Protein AF-A0A4R2PFD2-F1 (afdb_monomer_lite)

Secondary structure (DSSP, 8-state):
--------EEEEEEEEEEEEEESSTTPPEEEEEEEEEEEEEEE-

Radius of gyration: 17.7 Å; chains: 1; bounding box: 25×16×58 Å

pLDDT: mean 84.59, std 10.84, range [60.03, 95.5]

Structure (mmCIF, N/CA/C/O backbone):
data_AF-A0A4R2PFD2-F1
#
_entry.id   AF-A0A4R2PFD2-F1
#
loop_
_atom_site.group_PDB
_atom_site.id
_atom_site.type_symbol
_atom_site.label_atom_id
_atom_site.label_alt_id
_atom_site.label_comp_id
_atom_site.label_asym_id
_atom_site.label_entity_id
_atom_site.label_seq_id
_atom_site.pdbx_PDB_ins_code
_atom_site.Cartn_x
_atom_site.Cartn_y
_atom_site.Cartn_z
_atom_site.occupancy
_atom_site.B_iso_or_equiv
_atom_site.auth_seq_id
_atom_site.auth_comp_id
_atom_site.auth_asym_id
_atom_site.auth_atom_id
_atom_site.pdbx_PDB_model_num
ATOM 1 N N . MET A 1 1 ? -1.850 -0.210 -41.612 1.00 60.03 1 MET A N 1
ATOM 2 C CA . MET A 1 1 ? -2.142 -0.165 -40.163 1.00 60.03 1 MET A CA 1
A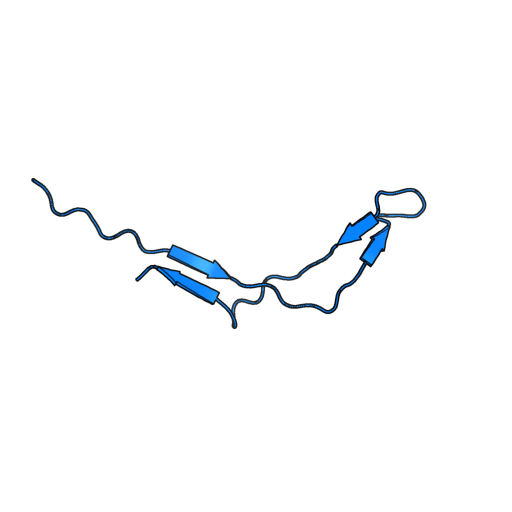TOM 3 C C . MET A 1 1 ? -0.869 0.303 -39.476 1.00 60.03 1 MET A C 1
ATOM 5 O O . MET A 1 1 ? 0.151 -0.339 -39.706 1.00 60.03 1 MET A O 1
ATOM 9 N N . PRO A 1 2 ? -0.852 1.452 -38.778 1.00 61.41 2 PRO A N 1
ATOM 10 C CA . PRO A 1 2 ? 0.359 1.880 -38.085 1.00 61.41 2 PRO A CA 1
ATOM 11 C C . PRO A 1 2 ? 0.699 0.839 -37.005 1.00 61.41 2 PRO A C 1
ATOM 13 O O . PRO A 1 2 ? -0.228 0.257 -36.432 1.00 61.41 2 PRO A O 1
ATOM 16 N N . PRO A 1 3 ? 1.984 0.559 -36.737 1.00 67.62 3 PRO A N 1
ATOM 17 C CA . PRO A 1 3 ? 2.349 -0.348 -35.658 1.00 67.62 3 PRO A CA 1
ATOM 18 C C . PRO A 1 3 ? 1.763 0.188 -34.349 1.00 67.62 3 PRO A C 1
ATOM 20 O O . PRO A 1 3 ? 1.918 1.370 -34.032 1.00 67.62 3 PRO A O 1
ATOM 23 N N . HIS A 1 4 ? 1.059 -0.663 -33.597 1.00 70.81 4 HIS A N 1
ATOM 24 C CA . HIS A 1 4 ? 0.648 -0.309 -32.245 1.00 70.81 4 HIS A CA 1
ATOM 25 C C . HIS A 1 4 ? 1.918 -0.043 -31.442 1.00 70.81 4 HIS A C 1
ATOM 27 O O . HIS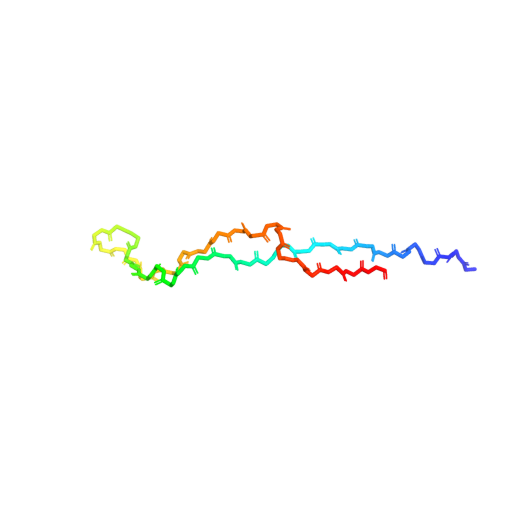 A 1 4 ? 2.707 -0.956 -31.212 1.00 70.81 4 HIS A O 1
ATOM 33 N N . ALA A 1 5 ? 2.135 1.213 -31.048 1.00 75.38 5 ALA A N 1
ATOM 34 C CA . ALA A 1 5 ? 3.207 1.547 -30.128 1.00 75.38 5 ALA A CA 1
ATOM 35 C C . ALA A 1 5 ? 3.008 0.709 -28.860 1.00 75.38 5 ALA A C 1
ATOM 37 O O . ALA A 1 5 ? 1.984 0.845 -28.181 1.00 75.38 5 ALA A O 1
ATOM 38 N N . THR A 1 6 ? 3.949 -0.192 -28.577 1.00 80.19 6 THR A N 1
ATOM 39 C CA . THR A 1 6 ? 3.892 -1.044 -27.390 1.00 80.19 6 THR A CA 1
ATOM 40 C C . THR A 1 6 ? 3.830 -0.149 -26.161 1.00 80.19 6 THR A C 1
ATOM 42 O O . THR A 1 6 ? 4.753 0.623 -25.890 1.00 80.19 6 THR A O 1
ATOM 45 N N . ARG A 1 7 ? 2.718 -0.213 -25.426 1.00 86.75 7 ARG A N 1
ATOM 46 C CA . ARG A 1 7 ? 2.555 0.562 -24.197 1.00 86.75 7 ARG A CA 1
ATOM 47 C C . ARG A 1 7 ? 3.348 -0.116 -23.092 1.00 86.75 7 ARG A C 1
ATOM 49 O O . ARG A 1 7 ? 3.027 -1.231 -22.698 1.00 86.75 7 ARG A O 1
ATOM 56 N N . ARG A 1 8 ? 4.364 0.581 -22.591 1.00 92.56 8 ARG A N 1
ATOM 57 C CA . ARG A 1 8 ? 5.133 0.157 -21.419 1.00 92.56 8 ARG A CA 1
ATOM 58 C C . ARG A 1 8 ? 4.522 0.741 -20.155 1.00 92.56 8 ARG A C 1
ATOM 60 O O . ARG A 1 8 ? 4.105 1.899 -20.152 1.00 92.56 8 ARG A O 1
ATOM 67 N N . ALA A 1 9 ? 4.511 -0.046 -19.085 1.00 93.44 9 ALA A N 1
ATOM 68 C CA . ALA A 1 9 ? 4.068 0.398 -17.767 1.00 93.44 9 ALA A CA 1
ATOM 69 C C . ALA A 1 9 ? 4.947 -0.203 -16.665 1.00 93.44 9 ALA A C 1
ATOM 71 O O . ALA A 1 9 ? 5.443 -1.324 -16.784 1.00 93.44 9 ALA A O 1
ATOM 72 N N . CYS A 1 10 ? 5.131 0.548 -15.582 1.00 94.19 10 CYS A N 1
ATOM 73 C CA . CYS A 1 10 ? 5.825 0.098 -14.383 1.00 94.19 10 CYS A CA 1
ATOM 74 C C . CYS A 1 10 ? 5.034 0.569 -13.164 1.00 94.19 10 CYS A C 1
ATOM 76 O O . CYS A 1 10 ? 4.750 1.759 -13.045 1.00 94.19 10 CYS A O 1
ATOM 78 N N . VAL A 1 11 ? 4.694 -0.357 -12.272 1.00 94.38 11 VAL A N 1
ATOM 79 C CA . VAL A 1 11 ? 3.952 -0.074 -11.039 1.00 94.38 11 VAL A CA 1
ATOM 80 C C . VAL A 1 11 ? 4.791 -0.555 -9.865 1.00 94.38 11 VAL A C 1
ATOM 82 O O . VAL A 1 11 ? 5.197 -1.719 -9.830 1.00 94.38 11 VAL A O 1
ATOM 85 N N . ALA A 1 12 ? 5.081 0.350 -8.930 1.00 94.62 12 ALA A N 1
ATOM 86 C CA . ALA A 1 12 ? 5.771 -0.005 -7.699 1.00 94.62 12 ALA A CA 1
ATOM 87 C C . ALA A 1 12 ? 4.880 -0.916 -6.845 1.00 94.62 12 ALA A C 1
ATOM 89 O O . ALA A 1 12 ? 3.668 -0.728 -6.749 1.00 94.62 12 ALA A O 1
ATOM 90 N N . GLY A 1 13 ? 5.504 -1.907 -6.230 1.00 90.69 13 GLY A N 1
ATOM 91 C CA . GLY A 1 13 ? 4.929 -2.690 -5.159 1.00 90.69 13 GLY A CA 1
ATOM 92 C C . GLY A 1 13 ? 4.870 -1.870 -3.878 1.00 90.69 13 GLY A C 1
ATOM 93 O O . GLY A 1 13 ? 5.136 -0.668 -3.850 1.00 90.69 13 GLY A O 1
ATOM 94 N N . HIS A 1 14 ? 4.530 -2.548 -2.798 1.00 88.56 14 HIS A N 1
ATOM 95 C CA . HIS A 1 14 ? 4.260 -1.933 -1.512 1.00 88.56 14 HIS A CA 1
ATOM 96 C C . HIS A 1 14 ? 5.151 -2.587 -0.454 1.00 88.56 14 HIS A 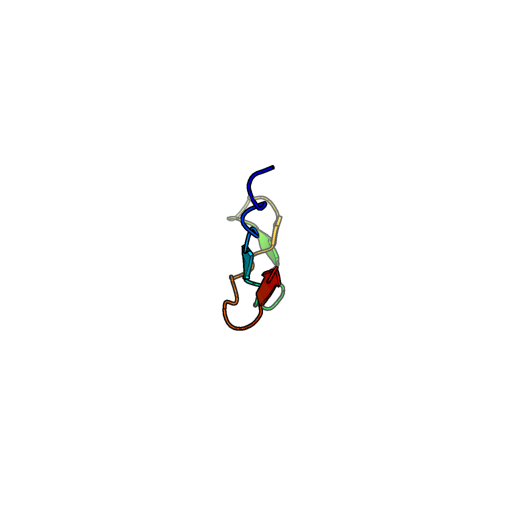C 1
ATOM 98 O O . HIS A 1 14 ? 5.318 -3.807 -0.462 1.00 88.56 14 HIS A O 1
ATOM 104 N N . PHE A 1 15 ? 5.750 -1.783 0.422 1.00 74.62 15 PHE A N 1
ATOM 105 C CA . PHE A 1 15 ? 6.576 -2.234 1.540 1.00 74.62 15 PHE A CA 1
ATOM 106 C C . PHE A 1 15 ? 6.107 -1.576 2.837 1.00 74.62 15 PHE A C 1
ATOM 108 O O . PHE A 1 15 ? 5.739 -0.401 2.861 1.00 74.62 15 PHE A O 1
ATOM 115 N N . GLY A 1 16 ? 6.121 -2.352 3.914 1.00 63.44 16 GLY A N 1
ATOM 116 C CA . GLY A 1 16 ? 5.719 -1.926 5.247 1.00 63.44 16 GLY A CA 1
ATOM 117 C C . GLY A 1 16 ? 5.086 -3.078 6.014 1.00 63.44 16 GLY A C 1
ATOM 118 O O . GLY A 1 16 ? 4.356 -3.888 5.443 1.00 63.44 16 GLY A O 1
ATOM 119 N N . GLU A 1 17 ? 5.377 -3.155 7.309 1.00 61.25 17 GLU A N 1
ATOM 120 C CA . GLU A 1 17 ? 4.578 -3.950 8.238 1.00 61.25 17 GLU A CA 1
ATOM 121 C C . GLU A 1 17 ? 3.142 -3.408 8.252 1.00 61.25 17 GLU A C 1
ATOM 123 O O . GLU A 1 17 ? 2.909 -2.239 7.935 1.00 61.25 17 GLU A O 1
ATOM 128 N N . PHE A 1 18 ? 2.168 -4.254 8.590 1.00 62.62 18 PHE A N 1
ATOM 129 C CA . PHE A 1 18 ? 0.754 -3.882 8.621 1.00 62.62 18 PHE A CA 1
ATOM 130 C C . PHE A 1 18 ? 0.505 -2.870 9.755 1.00 62.62 18 PHE A C 1
ATOM 132 O O . PHE A 1 18 ? 0.109 -3.227 10.863 1.00 62.62 18 PHE A O 1
ATOM 139 N N . LEU A 1 19 ? 0.779 -1.590 9.495 1.00 68.94 19 LEU A N 1
ATOM 140 C CA . LEU A 1 19 ? 0.513 -0.488 10.414 1.00 68.94 19 LEU A CA 1
ATOM 141 C C . LEU A 1 19 ? -0.972 -0.144 10.318 1.00 68.94 19 LEU A C 1
ATOM 143 O O . LEU A 1 19 ? -1.395 0.731 9.560 1.00 68.94 19 LEU A O 1
ATOM 147 N N . GLN A 1 20 ? -1.766 -0.908 11.068 1.00 76.44 20 GLN A N 1
ATOM 148 C CA . GLN A 1 20 ? -3.183 -0.653 11.265 1.00 76.44 20 GLN A CA 1
ATOM 149 C C . GLN A 1 20 ? -3.367 0.270 12.469 1.00 76.44 20 GLN A C 1
ATOM 151 O O . GLN A 1 20 ? -2.907 -0.014 13.574 1.00 76.44 20 GLN A O 1
ATOM 156 N N . GLY A 1 21 ? -4.082 1.368 12.262 1.00 85.06 21 GLY A N 1
ATOM 157 C CA . GLY A 1 21 ? -4.401 2.325 13.315 1.00 85.06 21 GLY A CA 1
ATOM 158 C C . GLY A 1 21 ? -5.535 3.243 12.890 1.00 85.06 21 GLY A C 1
ATOM 159 O O . GLY A 1 21 ? -6.029 3.147 11.768 1.00 85.06 21 GLY A O 1
ATOM 160 N N . ARG A 1 22 ? -5.970 4.132 13.783 1.00 90.88 22 ARG A N 1
ATOM 161 C CA . ARG A 1 22 ? -6.953 5.163 13.430 1.00 90.88 22 ARG A CA 1
ATOM 162 C C . ARG A 1 22 ? -6.261 6.397 12.865 1.00 90.88 22 ARG A C 1
ATOM 164 O O . ARG A 1 22 ? -5.217 6.807 13.376 1.00 90.88 22 ARG A O 1
ATOM 171 N N . LEU A 1 23 ? -6.869 7.023 11.859 1.00 89.56 23 LEU A N 1
ATOM 172 C CA . LEU A 1 23 ? -6.440 8.329 11.355 1.00 89.56 23 LEU A CA 1
ATOM 173 C C . LEU A 1 23 ? -6.873 9.442 12.328 1.00 89.56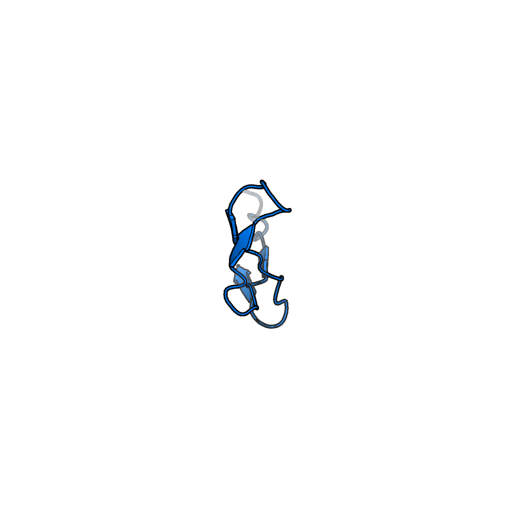 23 LEU A C 1
ATOM 175 O O . LEU A 1 23 ? -7.850 10.149 12.098 1.00 89.56 23 LEU A O 1
ATOM 179 N N . GLY A 1 24 ? -6.152 9.561 13.443 1.00 89.94 24 GLY A N 1
ATOM 180 C CA . GLY A 1 24 ? -6.489 10.442 14.564 1.00 89.94 24 GLY A CA 1
ATOM 181 C C . GLY A 1 24 ? -7.311 9.752 15.669 1.00 89.94 24 GLY A C 1
ATOM 182 O O . GLY A 1 24 ? -7.634 8.566 15.557 1.00 89.94 24 GLY A O 1
ATOM 183 N N . PRO A 1 25 ? -7.641 10.468 16.764 1.00 92.75 25 PRO A N 1
ATOM 184 C CA . PRO A 1 25 ? -8.272 9.880 17.949 1.00 92.75 25 PRO A CA 1
ATOM 185 C C . PRO A 1 25 ? -9.653 9.268 17.708 1.00 92.75 25 PRO A C 1
ATOM 187 O O . PRO A 1 25 ? -9.932 8.242 18.299 1.00 92.75 25 PRO A O 1
ATOM 190 N N . ASP A 1 26 ? -10.470 9.806 16.806 1.00 95.50 26 ASP A N 1
ATOM 191 C CA . ASP A 1 26 ? -11.800 9.257 16.476 1.00 95.50 26 ASP A CA 1
ATOM 192 C C . ASP A 1 26 ? -11.939 8.945 14.976 1.00 95.50 26 ASP A C 1
ATOM 194 O O . ASP A 1 26 ? -13.037 8.815 14.437 1.00 95.50 26 ASP A O 1
ATOM 198 N N . GLY A 1 27 ? -10.806 8.855 14.275 1.00 91.69 27 GLY A N 1
ATOM 199 C CA . GLY A 1 27 ? -10.776 8.644 12.834 1.00 91.69 27 GLY A CA 1
ATOM 200 C C . GLY A 1 27 ? -11.027 7.196 12.411 1.00 91.69 27 GLY A C 1
ATOM 201 O O . GLY A 1 27 ? -10.981 6.274 13.234 1.00 91.69 27 GLY A O 1
ATOM 202 N N . PRO A 1 28 ? -11.243 6.966 11.105 1.00 93.62 28 PRO A N 1
ATOM 203 C CA . PRO A 1 28 ? -11.406 5.623 10.568 1.00 93.62 28 PRO A CA 1
ATOM 204 C C . PRO A 1 28 ? -10.142 4.789 10.790 1.00 93.62 28 PRO A C 1
ATOM 206 O O . PRO A 1 28 ? -9.028 5.321 10.813 1.00 93.62 28 PRO A O 1
ATOM 209 N N . VAL A 1 29 ? -10.316 3.472 10.913 1.00 89.94 29 VAL A N 1
ATOM 210 C CA . VAL A 1 29 ? -9.192 2.533 10.846 1.00 89.94 29 VAL A CA 1
ATOM 211 C C . VAL A 1 29 ? -8.647 2.545 9.422 1.00 89.94 29 VAL A C 1
ATOM 213 O O . VAL A 1 29 ? -9.395 2.354 8.465 1.00 89.94 29 VAL A O 1
ATOM 216 N N . VAL A 1 30 ? -7.347 2.781 9.291 1.00 88.56 30 VAL A N 1
ATOM 217 C CA . VAL A 1 30 ? -6.645 2.848 8.012 1.00 88.56 30 VAL A CA 1
ATOM 218 C C . VAL A 1 30 ? -5.494 1.856 7.984 1.00 88.56 30 VAL A C 1
ATOM 220 O O . VAL A 1 30 ? -4.878 1.556 9.009 1.00 88.56 30 VAL A O 1
ATOM 223 N N . LEU A 1 31 ? -5.206 1.371 6.779 1.00 85.75 31 LEU A N 1
ATOM 224 C CA . LEU A 1 31 ? -3.990 0.641 6.470 1.00 85.75 31 LEU A CA 1
ATOM 225 C C . LEU A 1 31 ? -3.024 1.599 5.778 1.00 85.75 31 LEU A C 1
ATOM 227 O O . LEU A 1 31 ? -3.334 2.125 4.708 1.00 85.75 31 LEU A O 1
ATOM 231 N N . VAL A 1 32 ? -1.860 1.818 6.382 1.00 83.31 32 VAL A N 1
ATOM 232 C CA . VAL A 1 32 ? -0.799 2.621 5.769 1.00 83.31 32 VAL A CA 1
ATOM 233 C C . VAL A 1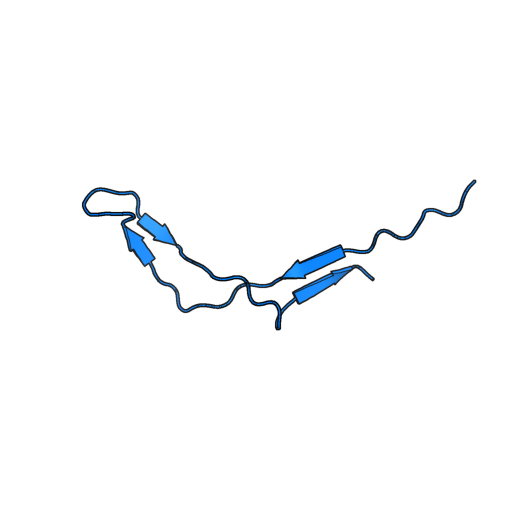 32 ? 0.194 1.695 5.086 1.00 83.31 32 VAL A C 1
ATOM 235 O O . VAL A 1 32 ? 0.652 0.713 5.664 1.00 83.31 32 VAL A O 1
ATOM 238 N N . THR A 1 33 ? 0.541 2.020 3.846 1.00 84.12 33 THR A N 1
ATOM 239 C CA . THR A 1 33 ? 1.555 1.302 3.078 1.00 84.12 33 THR A CA 1
ATOM 240 C C . THR A 1 33 ? 2.443 2.284 2.323 1.00 84.12 33 THR A C 1
ATOM 242 O O . THR A 1 33 ? 1.988 3.370 1.957 1.00 84.12 33 THR A O 1
ATOM 245 N N . LEU A 1 34 ? 3.714 1.935 2.112 1.00 85.44 34 LEU A N 1
ATOM 246 C CA . LEU A 1 34 ? 4.675 2.779 1.407 1.00 85.44 34 LEU A CA 1
ATOM 247 C C . LEU A 1 34 ? 5.026 2.163 0.048 1.00 85.44 34 LEU A C 1
ATOM 249 O O . LEU A 1 34 ? 5.238 0.950 -0.034 1.00 85.44 34 LEU A O 1
ATOM 253 N N . PRO A 1 35 ? 5.140 2.966 -1.025 1.00 90.00 35 PRO A N 1
ATOM 254 C CA . PRO A 1 35 ? 5.664 2.476 -2.290 1.00 90.00 35 PRO A CA 1
ATOM 255 C C . PRO A 1 35 ? 7.070 1.891 -2.118 1.00 90.00 35 PRO A C 1
ATOM 257 O O . PRO A 1 35 ? 7.952 2.511 -1.524 1.00 90.00 35 PRO A O 1
ATOM 260 N N . CYS A 1 36 ? 7.294 0.713 -2.691 1.00 90.56 36 CYS A N 1
ATOM 261 C CA . CYS A 1 36 ? 8.586 0.046 -2.725 1.00 90.56 36 CYS A CA 1
ATOM 262 C C . CYS A 1 36 ? 9.093 -0.009 -4.166 1.00 90.56 36 CYS A C 1
ATOM 264 O O . CYS A 1 36 ? 8.775 -0.949 -4.884 1.00 90.56 36 CYS A O 1
ATOM 266 N N . PRO A 1 37 ? 9.886 0.963 -4.636 1.00 90.25 37 PRO A N 1
ATOM 267 C CA . PRO A 1 37 ? 10.343 0.974 -6.027 1.00 90.25 37 PRO A CA 1
ATOM 268 C C . PRO A 1 37 ? 11.303 -0.181 -6.363 1.00 90.25 37 PRO A C 1
ATOM 270 O O . PRO A 1 37 ? 11.478 -0.503 -7.537 1.00 90.25 37 PRO A O 1
ATOM 273 N N . ALA A 1 38 ? 11.907 -0.814 -5.349 1.00 92.44 38 ALA A N 1
ATOM 274 C CA . ALA A 1 38 ? 12.754 -1.994 -5.515 1.00 92.44 38 ALA A CA 1
ATOM 275 C C . ALA A 1 38 ? 11.957 -3.250 -5.923 1.00 92.44 38 ALA A C 1
ATOM 277 O O . ALA A 1 38 ? 12.476 -4.097 -6.646 1.00 92.44 38 ALA A O 1
ATOM 278 N N . LEU A 1 39 ? 10.692 -3.354 -5.504 1.00 92.12 39 LEU A N 1
ATOM 279 C CA . LEU A 1 39 ? 9.759 -4.416 -5.884 1.00 92.12 39 LEU A CA 1
ATOM 280 C C . LEU A 1 39 ? 8.736 -3.828 -6.853 1.00 92.12 39 LEU A C 1
ATOM 282 O O . LEU A 1 39 ? 7.916 -3.030 -6.436 1.00 92.12 39 LEU A O 1
ATOM 286 N N . ALA A 1 40 ? 8.746 -4.190 -8.136 1.00 94.38 40 ALA A N 1
ATOM 287 C CA . ALA A 1 40 ? 7.829 -3.590 -9.111 1.00 94.38 40 ALA A CA 1
ATOM 288 C C . ALA A 1 40 ? 7.353 -4.584 -10.172 1.00 94.38 40 ALA A C 1
ATOM 290 O O . ALA A 1 40 ? 8.104 -5.461 -10.602 1.00 94.38 40 ALA A O 1
ATOM 291 N N . VAL A 1 41 ? 6.121 -4.389 -10.647 1.00 95.19 41 VAL A N 1
ATOM 292 C CA . VAL A 1 41 ? 5.573 -5.094 -11.813 1.00 95.19 41 VAL A CA 1
ATOM 293 C C . VAL A 1 41 ? 5.846 -4.265 -13.065 1.00 95.19 41 VAL A C 1
ATOM 295 O O . VAL A 1 41 ? 5.627 -3.050 -13.075 1.00 95.19 41 VAL A O 1
ATOM 298 N N . ARG A 1 42 ? 6.319 -4.919 -14.133 1.00 95.38 42 ARG A N 1
ATOM 299 C CA . ARG A 1 42 ? 6.640 -4.284 -15.418 1.00 95.38 42 ARG A CA 1
ATOM 300 C C . ARG A 1 42 ? 5.867 -4.949 -16.554 1.00 95.38 42 ARG A C 1
ATOM 302 O O . ARG A 1 42 ? 5.944 -6.162 -16.713 1.00 95.38 42 ARG A O 1
ATOM 309 N N . ALA A 1 43 ? 5.178 -4.140 -17.354 1.00 93.38 43 ALA A N 1
ATOM 310 C CA . ALA A 1 4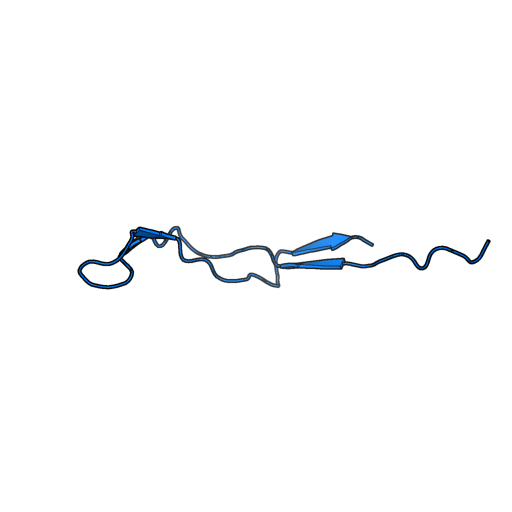3 ? 4.665 -4.531 -18.664 1.00 93.38 43 ALA A CA 1
ATOM 311 C C . ALA A 1 43 ? 5.672 -4.053 -19.719 1.00 93.38 43 ALA A C 1
ATOM 313 O O . ALA A 1 43 ? 5.878 -2.840 -19.869 1.00 93.38 43 ALA A O 1
ATOM 314 N N . VAL A 1 44 ? 6.341 -5.007 -20.370 1.00 84.25 44 VAL A N 1
ATOM 315 C CA . VAL A 1 44 ? 7.454 -4.787 -21.312 1.00 84.25 44 VAL A CA 1
ATOM 316 C C . VAL A 1 44 ? 7.096 -5.163 -22.737 1.00 84.25 44 VAL A C 1
ATOM 318 O O . VAL A 1 44 ? 6.309 -6.116 -22.911 1.00 84.25 44 VAL A O 1
#

Sequence (44 aa):
MPPHATRRACVAGHFGEFLQGRLGPDGPVVLVTLPCPALAVRAV

Organism: NCBI:txid320662

Foldseek 3Di:
DPPDPQDKDKDFDWDDDQPWDAPDDPHDTDTDIDGDNVHMDIDD